Protein AF-A0A426Z630-F1 (afdb_monomer)

Mean predicted aligned error: 3.77 Å

Secondary structure (DSSP, 8-state):
-TTTTPPEEE---STTHHHHHHHHHHTTSEEE----STT----HHHHHHHHHHHHSGGGHHHHHHHHHHHHHHHHHHSTTSHHHHHHHHHHHHHHHHH--

Radius of gyration: 18.4 Å; Cα contacts (8 Å, |Δi|>4): 115; chains: 1; bounding box: 32×31×56 Å

Nearest PDB structures (foldseek):
  8hjh-assembly1_A  TM=7.366E-01  e=1.243E-02  Siraitia grosvenorii
  8hjl-assembly1_B  TM=7.336E-01  e=1.324E-02  Siraitia grosvenorii
  8hjl-assembly1_A  TM=7.354E-01  e=1.602E-02  Siraitia grosvenorii
  8hjp-assembly2_A  TM=7.327E-01  e=2.202E-02  Siraitia grosvenorii
  8hjp-assembly1_B  TM=7.312E-01  e=2.500E-02  Siraitia grosvenorii

Organism: Ensete ventricosum (NCBI:txid4639)

Solvent-accessible surface area (backbone atoms only — not comparable to full-atom values): 5341 Å² total; per-residue (Å²): 83,58,64,76,19,45,51,42,80,30,67,29,63,56,89,65,35,57,61,51,36,49,50,34,37,77,70,41,26,30,43,66,68,39,92,35,33,96,85,49,73,60,56,68,68,60,45,53,49,54,52,52,39,53,75,38,76,84,18,43,68,31,38,53,46,11,35,53,45,7,53,53,45,46,55,25,58,37,90,88,12,61,58,34,47,56,48,52,51,51,51,53,55,54,50,56,64,74,76,107

Structure (mmCIF, N/CA/C/O backbone):
data_AF-A0A426Z630-F1
#
_entry.id   AF-A0A426Z630-F1
#
loop_
_atom_site.group_PDB
_atom_site.id
_atom_site.type_symbol
_atom_site.label_atom_id
_atom_site.label_alt_id
_atom_site.label_comp_id
_atom_site.label_asym_id
_atom_site.label_entity_id
_atom_site.label_seq_id
_atom_site.pdbx_PDB_ins_code
_atom_site.Cartn_x
_atom_site.Cartn_y
_atom_site.Cartn_z
_atom_site.occupancy
_atom_site.B_iso_or_equiv
_atom_site.auth_seq_id
_atom_site.auth_comp_id
_atom_site.auth_asym_id
_atom_site.auth_atom_id
_atom_site.pdbx_PDB_model_num
ATOM 1 N N . ALA A 1 1 ? -6.567 -0.487 -1.478 1.00 90.75 1 ALA A N 1
ATOM 2 C CA . ALA A 1 1 ? -5.352 -1.266 -1.797 1.00 90.75 1 ALA A CA 1
ATOM 3 C C . ALA A 1 1 ? -4.917 -2.134 -0.620 1.00 90.75 1 ALA A C 1
ATOM 5 O O . ALA A 1 1 ? -4.990 -3.344 -0.769 1.00 90.75 1 ALA A O 1
ATOM 6 N N . ALA A 1 2 ? -4.572 -1.549 0.539 1.00 94.12 2 ALA A N 1
ATOM 7 C CA . ALA A 1 2 ? -4.128 -2.288 1.731 1.00 94.12 2 ALA A CA 1
ATOM 8 C C . ALA A 1 2 ? -5.079 -3.430 2.137 1.00 94.12 2 ALA A C 1
ATOM 10 O O . ALA A 1 2 ? -4.695 -4.582 2.009 1.00 94.12 2 ALA A O 1
ATOM 11 N N . ALA A 1 3 ? -6.340 -3.139 2.487 1.00 96.19 3 ALA A N 1
ATOM 12 C CA . ALA A 1 3 ? -7.323 -4.170 2.859 1.00 96.19 3 ALA A CA 1
ATOM 13 C C . ALA A 1 3 ? -7.574 -5.220 1.758 1.00 96.19 3 ALA A C 1
ATOM 15 O O . ALA A 1 3 ? -7.757 -6.395 2.042 1.00 96.19 3 ALA A O 1
ATOM 16 N N . ALA A 1 4 ? -7.528 -4.806 0.488 1.00 97.69 4 ALA A N 1
ATOM 17 C CA . ALA A 1 4 ? -7.708 -5.700 -0.658 1.00 97.69 4 ALA A CA 1
ATOM 18 C C . ALA A 1 4 ? -6.451 -6.527 -0.999 1.00 97.69 4 ALA A C 1
ATOM 20 O O . ALA A 1 4 ? -6.488 -7.341 -1.916 1.00 97.69 4 ALA A O 1
ATOM 21 N N . GLY A 1 5 ? -5.327 -6.295 -0.317 1.00 98.00 5 GLY A N 1
ATOM 22 C CA . GLY A 1 5 ? -4.078 -7.009 -0.553 1.00 98.00 5 GLY A CA 1
ATOM 23 C C . GLY A 1 5 ? -3.396 -6.697 -1.891 1.00 98.00 5 GLY A C 1
ATOM 24 O O . GLY A 1 5 ? -2.719 -7.555 -2.455 1.00 98.00 5 GLY A O 1
ATOM 25 N N . VAL A 1 6 ? -3.591 -5.489 -2.429 1.00 98.25 6 VAL A N 1
ATOM 26 C CA . VAL A 1 6 ? -3.110 -5.100 -3.768 1.00 98.25 6 VAL A CA 1
ATOM 27 C C . VAL A 1 6 ? -1.876 -4.209 -3.669 1.00 98.25 6 VAL A C 1
ATOM 29 O O . VAL A 1 6 ? -1.900 -3.191 -2.975 1.00 98.25 6 VAL A O 1
ATOM 32 N N . ALA A 1 7 ? -0.817 -4.575 -4.397 1.00 97.88 7 ALA A N 1
ATOM 33 C CA . ALA A 1 7 ? 0.397 -3.772 -4.496 1.00 97.88 7 ALA A CA 1
ATOM 34 C C . ALA A 1 7 ? 0.160 -2.472 -5.287 1.00 97.88 7 ALA A C 1
ATOM 36 O O . ALA A 1 7 ? -0.614 -2.455 -6.244 1.00 97.88 7 ALA A O 1
ATOM 37 N N . LEU A 1 8 ? 0.838 -1.389 -4.902 1.00 97.62 8 LEU A N 1
ATOM 38 C CA . LEU A 1 8 ? 0.620 -0.050 -5.461 1.00 97.62 8 LEU A CA 1
ATOM 39 C C . LEU A 1 8 ? 1.701 0.376 -6.464 1.00 97.62 8 LEU A C 1
ATOM 41 O O . LEU A 1 8 ? 2.893 0.176 -6.239 1.00 97.62 8 LEU A O 1
ATOM 45 N N . LEU A 1 9 ? 1.272 1.048 -7.533 1.00 97.06 9 LEU A N 1
ATOM 46 C CA . LEU A 1 9 ? 2.116 1.914 -8.357 1.00 97.06 9 LEU A CA 1
ATOM 47 C C . LEU A 1 9 ? 1.853 3.356 -7.915 1.00 97.06 9 LEU A C 1
ATOM 49 O O . LEU A 1 9 ? 0.781 3.901 -8.168 1.00 97.06 9 LEU A O 1
ATOM 53 N N . ALA A 1 10 ? 2.790 3.946 -7.185 1.00 96.06 10 ALA A N 1
ATOM 54 C CA . ALA A 1 10 ? 2.654 5.267 -6.597 1.00 96.06 10 ALA A CA 1
ATOM 55 C C . ALA A 1 10 ? 3.124 6.355 -7.570 1.00 96.06 10 ALA A C 1
ATOM 57 O O . ALA A 1 10 ? 4.286 6.386 -7.982 1.00 96.06 10 ALA A O 1
ATOM 58 N N . TRP A 1 11 ? 2.214 7.274 -7.884 1.00 95.69 11 TRP A N 1
ATOM 59 C CA . TRP A 1 11 ? 2.462 8.498 -8.641 1.00 95.69 11 TRP A CA 1
ATOM 60 C C . TRP A 1 11 ? 1.846 9.671 -7.858 1.00 95.69 11 TRP A C 1
ATOM 62 O O . TRP A 1 11 ? 0.642 9.908 -7.956 1.00 95.69 11 TRP A O 1
ATOM 72 N N . PRO A 1 12 ? 2.626 10.349 -6.996 1.00 95.31 12 PRO A N 1
ATOM 73 C CA . PRO A 1 12 ? 2.101 11.393 -6.117 1.00 95.31 12 PRO A CA 1
ATOM 74 C C . PRO A 1 12 ? 1.838 12.703 -6.875 1.00 95.31 12 PRO A C 1
ATOM 76 O O . PRO A 1 12 ? 2.575 13.057 -7.789 1.00 95.31 12 PRO A O 1
ATOM 79 N N . MET A 1 13 ? 0.812 13.456 -6.474 1.00 94.44 13 MET A N 1
ATOM 80 C CA . MET A 1 13 ? 0.439 14.736 -7.096 1.00 94.44 13 MET A CA 1
ATOM 81 C C . MET A 1 13 ? 0.570 15.936 -6.151 1.00 94.44 13 MET A C 1
ATOM 83 O O . MET A 1 13 ? 0.831 17.046 -6.609 1.00 94.44 13 MET A O 1
ATOM 87 N N . GLY A 1 14 ? 0.393 15.741 -4.842 1.00 92.38 14 GLY A N 1
ATOM 88 C CA . GLY A 1 14 ? 0.368 16.834 -3.868 1.00 92.38 14 GLY A CA 1
ATOM 89 C C . GLY A 1 14 ? 0.220 16.362 -2.423 1.00 92.38 14 GLY A C 1
ATOM 90 O O . GLY A 1 14 ? 0.087 15.168 -2.166 1.00 92.38 14 GLY A O 1
ATOM 91 N N . ALA A 1 15 ? 0.198 17.319 -1.493 1.00 94.62 15 ALA A N 1
ATOM 92 C CA . ALA A 1 15 ? 0.000 17.083 -0.061 1.00 94.62 15 ALA A CA 1
ATOM 93 C C . ALA A 1 15 ? 0.972 16.028 0.514 1.00 94.62 15 ALA A C 1
ATOM 95 O O . ALA A 1 15 ? 2.162 16.027 0.204 1.00 94.62 15 ALA A O 1
ATOM 96 N N . ASP A 1 16 ? 0.468 15.132 1.354 1.00 96.94 16 ASP A N 1
ATOM 97 C CA . ASP A 1 16 ? 1.199 14.047 2.002 1.00 96.94 16 ASP A CA 1
ATOM 98 C C . ASP A 1 16 ? 1.479 12.853 1.071 1.00 96.94 16 ASP A C 1
ATOM 100 O O . ASP A 1 16 ? 2.135 11.893 1.473 1.00 96.94 16 ASP A O 1
ATOM 104 N N . GLN A 1 17 ? 1.037 12.896 -0.193 1.00 96.56 17 GLN A N 1
ATOM 105 C CA . GLN A 1 17 ? 1.185 11.768 -1.118 1.00 96.56 17 GLN A CA 1
ATOM 106 C C . GLN A 1 17 ? 2.648 11.411 -1.396 1.00 96.56 17 GLN A C 1
ATOM 108 O O . GLN A 1 17 ? 2.939 10.246 -1.650 1.00 96.56 17 GLN A O 1
ATOM 113 N N . PHE A 1 18 ? 3.570 12.375 -1.328 1.00 96.12 18 PHE A N 1
ATOM 114 C CA . PHE A 1 18 ? 5.006 12.115 -1.477 1.00 96.12 18 PHE A CA 1
ATOM 115 C C . PHE A 1 18 ? 5.538 11.253 -0.327 1.00 96.12 18 PHE A C 1
ATOM 117 O O . PHE A 1 18 ? 6.194 10.238 -0.563 1.00 96.12 18 PHE A O 1
ATOM 124 N N . THR A 1 19 ? 5.169 11.595 0.908 1.00 97.75 19 THR A N 1
ATOM 125 C CA . THR A 1 19 ? 5.488 10.803 2.102 1.00 97.75 19 THR A CA 1
ATOM 126 C C . THR A 1 19 ? 4.818 9.432 2.044 1.00 97.75 19 THR A C 1
ATOM 128 O O . THR A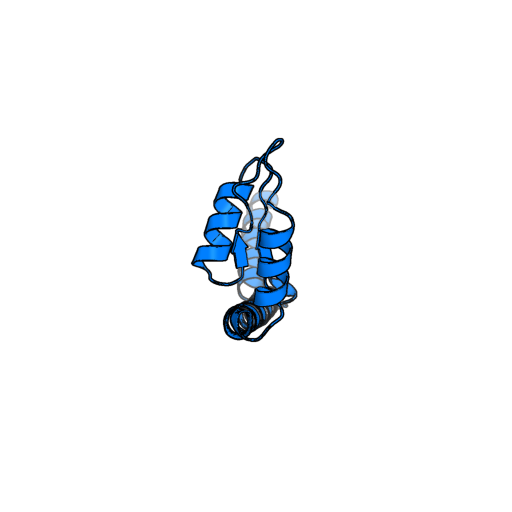 1 19 ? 5.456 8.416 2.304 1.00 97.75 19 THR A O 1
ATOM 131 N N . ASN A 1 20 ? 3.553 9.370 1.622 1.00 97.44 20 ASN A N 1
ATOM 132 C CA . ASN A 1 20 ? 2.835 8.103 1.478 1.00 97.44 20 ASN A CA 1
ATOM 133 C C . ASN A 1 20 ? 3.469 7.208 0.399 1.00 97.44 20 ASN A C 1
ATOM 135 O O . ASN A 1 20 ? 3.562 5.996 0.588 1.00 97.44 20 ASN A O 1
ATOM 139 N N . ALA A 1 21 ? 3.948 7.786 -0.709 1.00 97.44 21 ALA A N 1
ATOM 140 C CA . ALA A 1 21 ? 4.671 7.063 -1.755 1.00 97.44 21 ALA A CA 1
ATOM 141 C C . ALA A 1 21 ? 5.981 6.462 -1.223 1.00 97.44 21 ALA A C 1
ATOM 143 O O . ALA A 1 21 ? 6.294 5.312 -1.528 1.00 97.44 21 ALA A O 1
ATOM 144 N N . GLN A 1 22 ? 6.715 7.203 -0.390 1.00 97.56 22 GLN A N 1
ATOM 145 C CA . GLN A 1 22 ? 7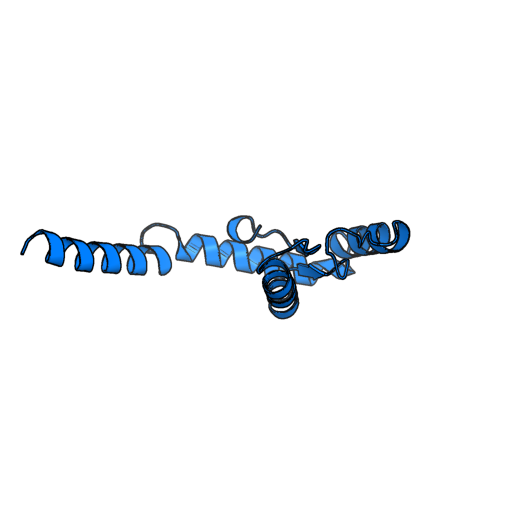.895 6.680 0.294 1.00 97.56 22 GLN A CA 1
ATOM 146 C C . GLN A 1 22 ? 7.524 5.533 1.247 1.00 97.56 22 GLN A C 1
ATOM 148 O O . GLN A 1 22 ? 8.115 4.457 1.167 1.00 97.56 22 GLN A O 1
ATOM 153 N N . LEU A 1 23 ? 6.484 5.708 2.067 1.00 97.81 23 LEU A N 1
ATOM 154 C CA . LEU A 1 23 ? 6.037 4.695 3.024 1.00 97.81 23 LEU A CA 1
ATOM 155 C C . LEU A 1 23 ? 5.663 3.365 2.349 1.00 97.81 23 LEU A C 1
ATOM 157 O O . LEU A 1 23 ? 6.035 2.299 2.837 1.00 97.81 23 LEU A O 1
ATOM 161 N N . VAL A 1 24 ? 4.951 3.390 1.216 1.00 97.31 24 VAL A N 1
ATOM 162 C CA . VAL A 1 24 ? 4.574 2.146 0.512 1.00 97.31 24 VAL A CA 1
ATOM 163 C C . VAL A 1 24 ? 5.773 1.436 -0.125 1.00 97.31 24 VAL A C 1
ATOM 165 O O . VAL A 1 24 ? 5.765 0.204 -0.218 1.00 97.31 24 VAL A O 1
ATOM 168 N N . VAL A 1 25 ? 6.801 2.188 -0.537 1.00 97.38 25 VAL A N 1
ATOM 169 C CA . VAL A 1 25 ? 8.070 1.645 -1.048 1.00 97.38 25 VAL A CA 1
ATOM 170 C C . VAL A 1 25 ? 8.870 1.009 0.089 1.00 97.38 25 VAL A C 1
ATOM 172 O O . VAL A 1 25 ? 9.288 -0.142 -0.029 1.00 97.38 25 VAL A O 1
ATOM 175 N N . GLU A 1 26 ? 9.017 1.703 1.218 1.00 97.94 26 GLU A N 1
ATOM 176 C CA . GLU A 1 26 ? 9.718 1.204 2.411 1.00 97.94 26 GLU A CA 1
ATOM 177 C C . GLU A 1 26 ? 9.034 -0.034 3.001 1.00 97.94 26 GLU A C 1
ATOM 179 O O . GLU A 1 26 ? 9.680 -1.032 3.327 1.00 97.94 26 GLU A O 1
ATOM 184 N N . ALA A 1 27 ? 7.701 -0.031 3.047 1.00 96.81 27 ALA A N 1
ATOM 185 C CA . ALA A 1 27 ? 6.909 -1.194 3.427 1.00 96.81 27 ALA A CA 1
ATOM 186 C C . ALA A 1 27 ? 6.918 -2.311 2.365 1.00 96.81 27 ALA A C 1
ATOM 188 O O . ALA A 1 27 ? 6.329 -3.366 2.598 1.00 96.81 27 ALA A O 1
ATOM 189 N N . SER A 1 28 ? 7.564 -2.097 1.214 1.00 97.25 28 SER A N 1
ATOM 190 C CA . SER A 1 28 ? 7.673 -3.012 0.069 1.00 97.25 28 SER A CA 1
ATOM 191 C C . SER A 1 28 ? 6.328 -3.592 -0.389 1.00 97.25 28 SER A C 1
ATOM 193 O O . SER A 1 28 ? 6.234 -4.754 -0.783 1.00 97.25 28 SER A O 1
ATOM 195 N N . VAL A 1 29 ? 5.279 -2.768 -0.339 1.00 98.06 29 VAL A N 1
ATOM 196 C CA . VAL A 1 29 ? 3.934 -3.064 -0.869 1.00 98.06 29 VAL A CA 1
ATOM 197 C C . VAL A 1 29 ? 3.604 -2.209 -2.093 1.00 98.06 29 VAL A C 1
ATOM 199 O O . VAL A 1 29 ? 2.521 -2.317 -2.661 1.00 98.06 29 VAL A O 1
ATOM 202 N N . GLY A 1 30 ? 4.538 -1.374 -2.541 1.00 97.38 30 GLY A N 1
ATOM 203 C CA . GLY A 1 30 ? 4.403 -0.576 -3.749 1.00 97.38 30 GLY A CA 1
ATOM 204 C C . GLY A 1 30 ? 5.747 -0.205 -4.363 1.00 97.38 30 GLY A C 1
ATOM 205 O O . GLY A 1 30 ? 6.804 -0.516 -3.816 1.00 97.38 30 GLY A O 1
ATOM 206 N N . VAL A 1 31 ? 5.689 0.446 -5.520 1.00 96.94 31 VAL A N 1
ATOM 207 C CA . VAL A 1 31 ? 6.814 1.155 -6.147 1.00 96.94 31 VAL A CA 1
ATOM 208 C C . VAL A 1 31 ? 6.388 2.545 -6.543 1.00 96.94 31 VAL A C 1
ATOM 210 O O . VAL A 1 31 ? 5.240 2.750 -6.924 1.00 96.94 31 VAL A O 1
ATOM 213 N N . ARG A 1 32 ? 7.324 3.487 -6.505 1.00 95.31 32 ARG A N 1
ATOM 214 C CA . ARG A 1 32 ? 7.135 4.809 -7.086 1.00 95.31 32 ARG A CA 1
ATOM 215 C C . ARG A 1 32 ? 7.484 4.750 -8.572 1.00 95.31 32 ARG A C 1
ATOM 217 O O . ARG A 1 32 ? 8.567 4.293 -8.916 1.00 95.31 32 ARG A O 1
ATOM 224 N N . VAL A 1 33 ? 6.559 5.177 -9.429 1.00 94.62 33 VAL A N 1
ATOM 225 C CA . VAL A 1 33 ? 6.729 5.156 -10.899 1.00 94.62 33 VAL A CA 1
ATOM 226 C C . VAL A 1 33 ? 7.142 6.509 -11.475 1.00 94.62 33 VAL A C 1
ATOM 228 O O . VAL A 1 33 ? 7.479 6.597 -12.647 1.00 94.62 33 VAL A O 1
ATOM 231 N N . CYS A 1 34 ? 7.080 7.572 -10.672 1.00 91.19 34 CYS A N 1
ATOM 232 C CA . CYS A 1 34 ? 7.402 8.933 -11.085 1.00 91.19 34 CYS A CA 1
ATOM 233 C C . CYS A 1 34 ? 7.697 9.808 -9.858 1.00 91.19 34 CYS A C 1
ATOM 235 O O . CYS A 1 34 ? 7.143 9.572 -8.777 1.00 91.19 34 CYS A O 1
ATOM 237 N N . GLU A 1 35 ? 8.500 10.862 -10.032 1.00 89.00 35 GLU A N 1
ATOM 238 C CA . GLU A 1 35 ? 8.633 11.903 -9.010 1.00 89.00 35 GLU A CA 1
ATOM 239 C C . GLU A 1 35 ? 7.286 12.588 -8.731 1.00 89.00 35 GLU A C 1
ATOM 241 O O . GLU A 1 35 ? 6.951 12.834 -7.573 1.00 89.00 35 GLU A O 1
ATOM 246 N N . GLY A 1 36 ? 6.450 12.776 -9.752 1.00 90.19 36 GLY A N 1
ATOM 247 C CA . GLY A 1 36 ? 5.096 13.284 -9.580 1.00 90.19 36 GLY A CA 1
ATOM 248 C C . GLY A 1 36 ? 5.013 14.806 -9.426 1.00 90.19 36 GLY A C 1
ATOM 249 O O . GLY A 1 36 ? 5.984 15.533 -9.631 1.00 90.19 36 GLY A O 1
ATOM 250 N N . GLY A 1 37 ? 3.816 15.303 -9.119 1.00 89.12 37 GLY A N 1
ATOM 251 C CA . GLY A 1 37 ? 3.474 16.726 -9.180 1.00 89.12 37 GLY A CA 1
ATOM 252 C C . GLY A 1 37 ? 2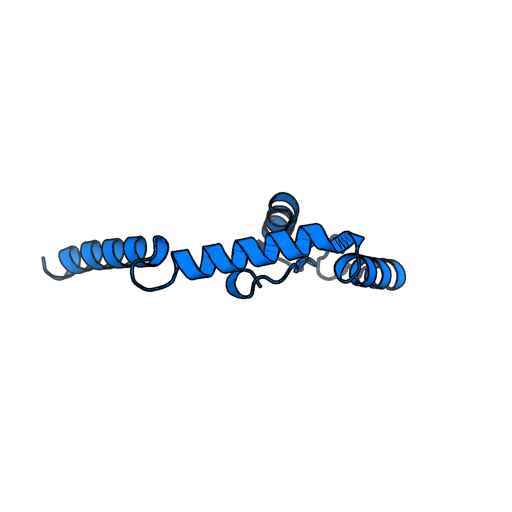.772 17.135 -10.487 1.00 89.12 37 GLY A C 1
ATOM 253 O O . GLY A 1 37 ? 2.646 16.336 -11.413 1.00 89.12 37 GLY A O 1
ATOM 254 N N . PRO A 1 38 ? 2.290 18.388 -10.584 1.00 80.94 38 PRO A N 1
ATOM 255 C CA . PRO A 1 38 ? 1.351 18.821 -11.627 1.00 80.94 38 PRO A CA 1
ATOM 256 C C . PRO A 1 38 ? 1.931 18.835 -13.048 1.00 80.94 38 PRO A C 1
ATOM 258 O O . PRO A 1 38 ? 1.177 18.823 -14.015 1.00 80.94 38 PRO A O 1
ATOM 261 N N . SER A 1 39 ? 3.256 18.876 -13.179 1.00 82.12 39 SER A N 1
ATOM 262 C CA . SER A 1 39 ? 3.971 18.915 -14.458 1.00 82.12 39 SER A CA 1
ATOM 263 C C . SER A 1 39 ? 4.774 17.646 -14.747 1.00 82.12 39 SER A C 1
ATOM 265 O O . SER A 1 39 ? 5.401 17.558 -15.800 1.00 82.12 39 SER A O 1
ATOM 267 N N . SER A 1 40 ? 4.789 16.678 -13.827 1.00 84.69 40 SER A N 1
ATOM 268 C CA . SER A 1 40 ? 5.590 15.466 -13.972 1.00 84.69 40 SER A CA 1
ATOM 269 C C . SER A 1 40 ? 4.723 14.332 -14.500 1.00 84.69 40 SER A C 1
ATOM 271 O O . SER A 1 40 ? 3.848 13.813 -13.803 1.00 84.69 40 SER A O 1
ATOM 273 N N . VAL A 1 41 ? 4.976 13.969 -15.754 1.00 86.38 41 VAL A N 1
ATOM 274 C CA . VAL A 1 41 ? 4.414 12.793 -16.414 1.00 86.38 41 VAL A CA 1
ATOM 275 C C . VAL A 1 41 ? 5.575 11.823 -16.641 1.00 86.38 41 VAL A C 1
ATOM 277 O O . VAL A 1 41 ? 6.587 12.253 -17.198 1.00 86.38 41 VAL A O 1
ATOM 280 N N . PRO A 1 42 ? 5.485 10.561 -16.182 1.00 87.38 42 PRO A N 1
ATOM 281 C CA . PRO A 1 42 ? 6.520 9.575 -16.441 1.00 87.38 42 PRO A CA 1
ATOM 282 C C . PRO A 1 42 ? 6.618 9.306 -17.937 1.00 87.38 42 PRO A C 1
ATOM 284 O O . PRO A 1 42 ? 5.625 9.398 -18.667 1.00 87.38 42 PRO A O 1
ATOM 287 N N . ASP A 1 43 ? 7.815 8.940 -18.375 1.00 91.62 43 ASP A N 1
ATOM 288 C CA . ASP A 1 43 ? 8.003 8.440 -19.725 1.00 91.62 43 ASP A CA 1
ATOM 289 C C . ASP A 1 43 ? 7.083 7.216 -19.962 1.00 91.62 43 ASP A C 1
ATOM 291 O O . ASP A 1 43 ? 6.999 6.333 -19.097 1.00 91.62 43 ASP A O 1
ATOM 295 N N . PRO A 1 44 ? 6.337 7.155 -21.083 1.00 94.81 44 PRO A N 1
ATOM 296 C CA . PRO A 1 44 ? 5.396 6.067 -21.333 1.00 94.81 44 PRO A CA 1
ATOM 297 C C . PRO A 1 44 ? 6.042 4.678 -21.373 1.00 94.81 44 PRO A C 1
ATOM 299 O O . PRO A 1 44 ? 5.415 3.718 -20.918 1.00 94.81 44 PRO A O 1
ATOM 302 N N . ASP A 1 45 ? 7.272 4.561 -21.879 1.00 96.06 45 ASP A N 1
ATOM 303 C CA . ASP A 1 45 ? 7.978 3.283 -21.968 1.00 96.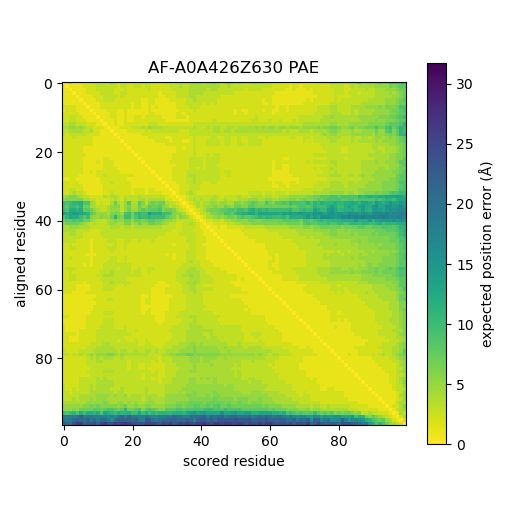06 45 ASP A CA 1
ATOM 304 C C . ASP A 1 45 ? 8.466 2.846 -20.579 1.00 96.06 45 ASP A C 1
ATOM 306 O O . ASP A 1 45 ? 8.324 1.676 -20.205 1.00 96.06 45 ASP A O 1
ATOM 310 N N . GLU A 1 46 ? 8.957 3.787 -19.765 1.00 93.06 46 GLU A N 1
ATOM 311 C CA . GLU A 1 46 ? 9.288 3.534 -18.355 1.00 93.06 46 GLU A CA 1
ATOM 312 C C . GLU A 1 46 ? 8.057 3.097 -17.551 1.00 93.06 46 GLU A C 1
ATOM 314 O O . GLU A 1 46 ? 8.115 2.119 -16.796 1.00 93.06 46 GLU A O 1
ATOM 319 N N . LEU A 1 47 ? 6.916 3.765 -17.746 1.00 95.38 47 LEU A N 1
ATOM 320 C CA . LEU A 1 47 ? 5.664 3.407 -17.085 1.00 95.38 47 LEU A CA 1
ATOM 321 C C . LEU A 1 47 ? 5.179 2.019 -17.520 1.00 95.38 47 LEU A C 1
ATOM 323 O O . LEU A 1 47 ? 4.816 1.201 -16.671 1.00 95.38 47 LEU A O 1
ATOM 327 N N . ALA A 1 48 ? 5.192 1.729 -18.824 1.00 97.25 48 ALA A N 1
ATOM 328 C CA . ALA A 1 48 ? 4.801 0.426 -19.355 1.00 97.25 48 ALA A CA 1
ATOM 329 C C . ALA A 1 48 ? 5.678 -0.694 -18.779 1.00 97.25 48 ALA A C 1
ATOM 331 O O . ALA A 1 48 ? 5.165 -1.736 -18.358 1.00 97.25 48 ALA A O 1
ATOM 332 N N . ARG A 1 49 ? 6.991 -0.457 -18.679 1.00 96.62 49 ARG A N 1
ATOM 333 C CA . ARG A 1 49 ? 7.930 -1.384 -18.048 1.00 96.62 49 ARG A CA 1
ATOM 334 C C . ARG A 1 49 ? 7.624 -1.585 -16.565 1.00 96.62 49 ARG A C 1
ATOM 336 O O . ARG A 1 49 ? 7.544 -2.729 -16.121 1.00 96.62 49 ARG A O 1
ATOM 343 N N . ALA A 1 50 ? 7.397 -0.512 -15.809 1.00 95.75 50 ALA A N 1
ATOM 344 C CA . ALA A 1 50 ? 7.085 -0.605 -14.383 1.00 95.75 50 ALA A CA 1
ATOM 345 C C . ALA A 1 50 ? 5.776 -1.372 -14.123 1.00 95.75 50 ALA A C 1
ATOM 347 O O . ALA A 1 50 ? 5.690 -2.159 -13.171 1.00 95.75 50 ALA A O 1
ATOM 348 N N . VAL A 1 51 ? 4.768 -1.195 -14.986 1.00 97.31 51 VAL A N 1
ATOM 349 C CA . VAL A 1 51 ? 3.528 -1.984 -14.964 1.00 97.31 51 VAL A CA 1
ATOM 350 C C . VAL A 1 51 ? 3.829 -3.456 -15.246 1.00 97.31 51 VAL A C 1
ATOM 352 O O . VAL A 1 51 ? 3.441 -4.309 -14.446 1.00 97.31 51 VAL A O 1
ATOM 355 N N . ALA A 1 52 ? 4.552 -3.759 -16.330 1.00 98.12 52 ALA A N 1
ATOM 356 C CA . ALA A 1 52 ? 4.890 -5.125 -16.731 1.00 98.12 52 ALA A CA 1
ATOM 357 C C . ALA A 1 52 ? 5.678 -5.876 -15.643 1.00 98.12 52 ALA A C 1
ATOM 359 O O . ALA A 1 52 ? 5.329 -7.002 -15.288 1.00 98.12 52 ALA A O 1
ATOM 360 N N . GLU A 1 53 ? 6.690 -5.242 -15.049 1.00 97.44 53 GLU A N 1
ATOM 361 C CA . GLU A 1 53 ? 7.466 -5.810 -13.943 1.00 97.44 53 GLU A CA 1
ATOM 362 C C . GLU A 1 53 ? 6.588 -6.052 -12.707 1.00 97.44 53 GLU A C 1
ATOM 364 O O . GLU A 1 53 ? 6.693 -7.097 -12.062 1.00 97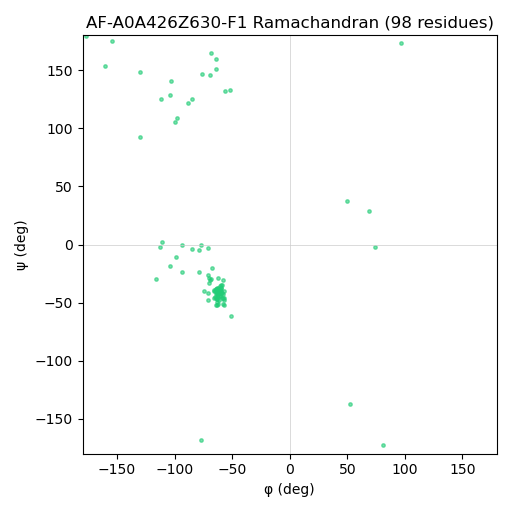.44 53 GLU A O 1
ATOM 369 N N . SER A 1 54 ? 5.673 -5.128 -12.401 1.00 96.69 54 SER A N 1
ATOM 370 C CA . SER A 1 54 ? 4.812 -5.212 -11.215 1.00 96.69 54 SER A CA 1
ATOM 371 C C . SER A 1 54 ? 3.737 -6.293 -11.303 1.00 96.69 54 SER A C 1
ATOM 373 O O . SER A 1 54 ? 3.322 -6.809 -10.262 1.00 96.69 54 SER A O 1
ATOM 375 N N . VAL A 1 55 ? 3.301 -6.668 -12.509 1.00 96.81 55 VAL A N 1
ATOM 376 C CA . VAL A 1 55 ? 2.375 -7.796 -12.732 1.00 96.81 55 VAL A CA 1
ATOM 377 C C . VAL A 1 55 ? 3.100 -9.110 -13.037 1.00 96.81 55 VAL A C 1
ATOM 379 O O . VAL A 1 55 ? 2.560 -10.179 -12.761 1.00 96.81 55 VAL A O 1
ATOM 382 N N . GLY A 1 56 ? 4.333 -9.041 -13.542 1.00 98.00 56 GLY A N 1
ATOM 383 C CA . GLY A 1 56 ? 5.177 -10.193 -13.843 1.00 98.00 56 GLY A CA 1
ATOM 384 C C . GLY A 1 56 ? 5.832 -10.824 -12.613 1.00 98.00 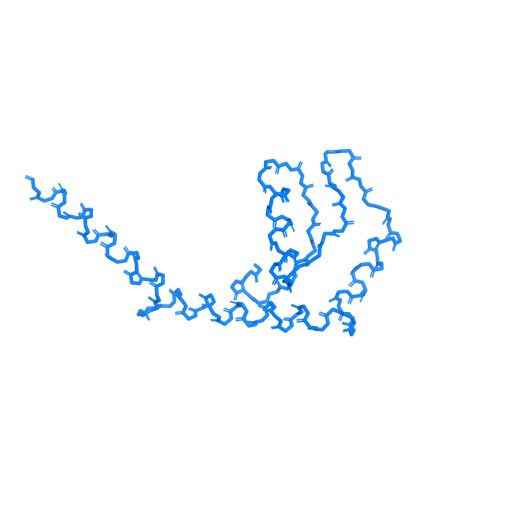56 GLY A C 1
ATOM 385 O O . GLY A 1 56 ? 5.490 -10.527 -11.462 1.00 98.00 56 GLY A O 1
ATOM 386 N N . GLU A 1 57 ? 6.795 -11.708 -12.867 1.00 98.25 57 GLU A N 1
ATOM 387 C CA . GLU A 1 57 ? 7.582 -12.373 -11.821 1.00 98.25 57 GLU A CA 1
ATOM 388 C C . GLU A 1 57 ? 8.390 -11.400 -10.939 1.00 98.25 57 GLU A C 1
ATOM 390 O O . GLU A 1 57 ? 8.356 -11.572 -9.721 1.00 98.25 57 GLU A O 1
ATOM 395 N N . PRO A 1 58 ? 9.013 -10.319 -11.465 1.00 97.81 58 PRO A N 1
ATOM 396 C CA . PRO A 1 58 ? 9.747 -9.363 -10.625 1.00 97.81 58 PRO A CA 1
ATOM 397 C C . PRO A 1 58 ? 8.893 -8.719 -9.520 1.00 97.81 58 PRO A C 1
ATOM 399 O O . PRO A 1 58 ? 9.388 -8.394 -8.444 1.00 97.81 58 PRO A O 1
ATOM 402 N N . GLY A 1 59 ? 7.591 -8.546 -9.760 1.00 97.75 59 GLY A N 1
ATOM 403 C CA . GLY A 1 59 ? 6.642 -8.000 -8.793 1.00 97.75 59 GLY A CA 1
ATOM 404 C C . GLY A 1 59 ? 6.059 -9.025 -7.818 1.00 97.75 59 GLY A C 1
ATOM 405 O O . GLY A 1 59 ? 5.281 -8.634 -6.945 1.00 97.75 59 GLY A O 1
ATOM 406 N N . ARG A 1 60 ? 6.381 -10.322 -7.945 1.00 98.31 60 ARG A N 1
ATOM 407 C CA . ARG A 1 60 ? 5.739 -11.401 -7.177 1.00 98.31 60 ARG A CA 1
ATOM 408 C C . ARG A 1 60 ? 5.864 -11.191 -5.671 1.00 98.31 60 ARG A C 1
ATOM 410 O O . ARG A 1 60 ? 4.849 -11.190 -4.982 1.00 98.31 60 ARG A O 1
ATOM 417 N N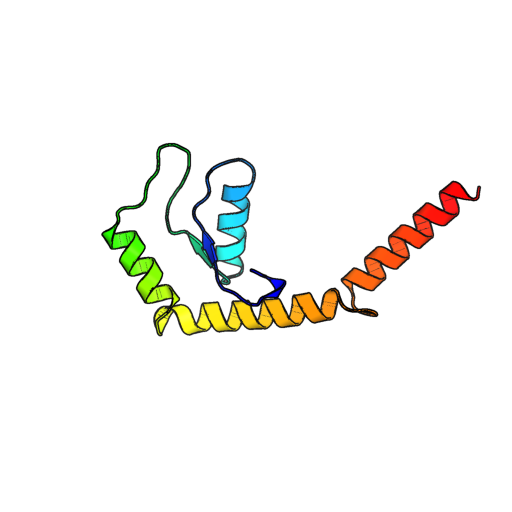 . GLU A 1 61 ? 7.074 -10.960 -5.167 1.00 98.19 61 GLU A N 1
ATOM 418 C CA . GLU A 1 61 ? 7.313 -10.767 -3.728 1.00 98.19 61 GLU A CA 1
ATOM 419 C C . GLU A 1 61 ? 6.536 -9.572 -3.168 1.00 98.19 61 GLU A C 1
ATOM 421 O O . GLU A 1 61 ? 5.925 -9.659 -2.102 1.00 98.19 61 GLU A O 1
ATOM 426 N N . ARG A 1 62 ? 6.473 -8.472 -3.927 1.00 98.06 62 ARG A N 1
ATOM 427 C CA . ARG A 1 62 ? 5.698 -7.281 -3.562 1.00 98.06 62 ARG A CA 1
ATOM 428 C C . ARG A 1 62 ? 4.203 -7.581 -3.490 1.00 98.06 62 ARG A C 1
ATOM 430 O O . ARG A 1 62 ? 3.534 -7.129 -2.564 1.00 98.06 62 ARG A O 1
ATOM 437 N N . ARG A 1 63 ? 3.670 -8.351 -4.446 1.00 98.25 63 ARG A N 1
ATOM 438 C CA . ARG A 1 63 ? 2.261 -8.773 -4.435 1.00 98.25 63 ARG A CA 1
ATOM 439 C C . ARG A 1 63 ? 1.961 -9.706 -3.264 1.00 98.25 63 ARG A C 1
ATOM 441 O O . ARG A 1 63 ? 0.928 -9.533 -2.630 1.00 98.25 63 ARG A O 1
ATOM 448 N N . GLU A 1 64 ? 2.852 -10.638 -2.932 1.00 98.50 64 GLU A N 1
ATOM 449 C CA . GLU A 1 64 ? 2.684 -11.499 -1.752 1.00 98.50 64 GLU A CA 1
ATOM 450 C C . GLU A 1 64 ? 2.726 -10.696 -0.445 1.00 98.50 64 GLU A C 1
ATOM 452 O O . GLU A 1 64 ? 1.891 -10.897 0.437 1.00 98.50 64 GLU A O 1
ATOM 457 N N . ARG A 1 65 ? 3.618 -9.705 -0.340 1.00 98.31 65 ARG A N 1
ATOM 458 C CA . ARG A 1 65 ? 3.660 -8.813 0.825 1.00 98.31 65 ARG A CA 1
ATOM 459 C C . ARG A 1 65 ? 2.414 -7.935 0.935 1.00 98.31 65 ARG A C 1
ATOM 461 O O . ARG A 1 65 ? 1.899 -7.752 2.037 1.00 98.31 65 ARG A O 1
ATOM 468 N N . ALA A 1 66 ? 1.895 -7.438 -0.188 1.00 98.44 66 ALA A N 1
ATOM 469 C CA . ALA A 1 66 ? 0.629 -6.714 -0.214 1.00 98.44 66 ALA A CA 1
ATOM 470 C C . ALA A 1 66 ? -0.540 -7.609 0.229 1.00 98.44 66 ALA A C 1
ATOM 472 O O . ALA A 1 66 ? -1.317 -7.191 1.083 1.00 98.44 66 ALA A O 1
ATOM 473 N N . LYS A 1 67 ? -0.627 -8.859 -0.252 1.00 98.69 67 LYS A N 1
ATOM 474 C CA . LYS A 1 67 ? -1.636 -9.834 0.205 1.00 98.69 67 LYS A CA 1
ATOM 475 C C . LYS A 1 67 ? -1.564 -10.071 1.712 1.00 98.69 67 LYS A C 1
ATOM 477 O O . LYS A 1 67 ? -2.587 -9.979 2.383 1.00 98.69 67 LYS A O 1
ATOM 482 N N . ALA A 1 68 ? -0.363 -10.302 2.248 1.00 98.50 68 ALA A N 1
ATOM 483 C CA . ALA A 1 68 ? -0.160 -10.488 3.683 1.00 98.50 68 ALA A CA 1
ATOM 484 C C . ALA A 1 68 ? -0.593 -9.253 4.491 1.00 98.50 68 ALA A C 1
ATOM 486 O O . ALA A 1 68 ? -1.191 -9.382 5.559 1.00 98.50 68 ALA A O 1
ATOM 487 N N . MET A 1 69 ? -0.338 -8.046 3.973 1.00 98.31 69 MET A N 1
ATOM 488 C CA . MET A 1 69 ? -0.854 -6.812 4.568 1.00 98.31 69 MET A CA 1
ATOM 489 C C . MET A 1 69 ? -2.388 -6.778 4.561 1.00 98.31 69 MET A C 1
ATOM 491 O O . MET A 1 69 ? -2.968 -6.432 5.583 1.00 98.31 69 MET A O 1
ATOM 495 N N . GLY A 1 70 ? -3.044 -7.196 3.475 1.00 98.44 70 GLY A N 1
ATOM 496 C CA . GLY A 1 70 ? -4.508 -7.279 3.405 1.00 98.44 70 GLY A CA 1
ATOM 497 C C . GLY A 1 70 ? -5.121 -8.238 4.422 1.00 98.44 70 GLY A C 1
ATOM 498 O O . GLY A 1 70 ? -6.101 -7.881 5.080 1.00 98.44 70 GLY A O 1
ATOM 499 N N . THR A 1 71 ? -4.503 -9.403 4.635 1.00 98.56 71 THR A N 1
ATOM 500 C CA . THR A 1 71 ? -4.895 -10.329 5.709 1.00 98.56 71 THR A CA 1
ATOM 501 C C . THR A 1 71 ? -4.813 -9.649 7.075 1.00 98.56 71 THR A C 1
ATOM 503 O O . THR A 1 71 ? -5.812 -9.598 7.786 1.00 98.56 71 THR A O 1
ATOM 506 N N . ARG A 1 72 ? -3.674 -9.022 7.400 1.00 98.25 72 ARG A N 1
ATOM 507 C CA . ARG A 1 72 ? -3.477 -8.326 8.685 1.00 98.25 72 ARG A CA 1
ATOM 508 C C . ARG A 1 72 ? -4.437 -7.153 8.873 1.00 98.25 72 ARG A C 1
ATOM 510 O O . ARG A 1 72 ? -4.926 -6.934 9.975 1.00 98.25 72 ARG A O 1
ATOM 517 N N . THR A 1 73 ? -4.715 -6.389 7.815 1.00 98.06 73 THR A N 1
ATOM 518 C CA . THR A 1 73 ? -5.701 -5.301 7.860 1.00 98.06 73 THR A CA 1
ATOM 519 C C . THR A 1 73 ? -7.096 -5.844 8.146 1.00 98.06 73 THR A C 1
ATOM 521 O O . THR A 1 73 ? -7.813 -5.252 8.946 1.00 98.06 73 THR A O 1
ATOM 524 N N . THR A 1 74 ? -7.471 -6.969 7.535 1.00 98.19 74 THR A N 1
ATOM 525 C CA . THR A 1 74 ? -8.766 -7.611 7.790 1.00 98.19 74 THR A CA 1
ATOM 526 C C . THR A 1 74 ? -8.847 -8.076 9.244 1.00 98.19 74 THR A C 1
ATOM 528 O O . THR A 1 74 ? -9.751 -7.658 9.953 1.00 98.19 74 THR A O 1
ATOM 531 N N . GLU A 1 75 ? -7.854 -8.827 9.728 1.00 98.38 75 GLU A N 1
ATOM 532 C CA . GLU A 1 75 ? -7.796 -9.312 11.118 1.00 98.38 75 GLU A CA 1
ATOM 533 C C . GLU A 1 75 ? -7.850 -8.178 12.153 1.00 98.38 75 GLU A C 1
ATOM 535 O O . GLU A 1 75 ? -8.510 -8.297 13.183 1.00 98.38 75 GLU A O 1
ATOM 540 N N . ALA A 1 76 ? -7.169 -7.060 11.887 1.00 98.56 76 ALA A N 1
ATOM 541 C CA . ALA A 1 76 ? -7.160 -5.914 12.790 1.00 98.56 76 ALA A CA 1
ATOM 542 C C . ALA A 1 76 ? -8.509 -5.178 12.847 1.00 98.56 76 ALA A C 1
ATOM 544 O O . ALA A 1 76 ? -8.816 -4.564 13.868 1.00 98.56 76 ALA A O 1
ATOM 545 N N . THR A 1 77 ? -9.296 -5.209 11.767 1.00 98.12 77 THR A N 1
ATOM 546 C CA . THR A 1 77 ? -10.507 -4.381 11.612 1.00 98.12 77 THR A CA 1
ATOM 547 C C . THR A 1 77 ? -11.817 -5.142 11.801 1.00 98.12 77 THR A C 1
ATOM 549 O O . THR A 1 77 ? -12.837 -4.508 12.063 1.00 98.12 77 THR A O 1
ATOM 552 N N . THR A 1 78 ? -11.816 -6.475 11.703 1.00 97.75 78 THR A N 1
ATOM 553 C CA . THR A 1 78 ? -12.977 -7.310 12.052 1.00 97.75 78 THR A CA 1
ATOM 554 C C . THR A 1 78 ? -13.327 -7.209 13.537 1.00 97.75 78 THR A C 1
ATOM 556 O O . THR A 1 78 ? -12.479 -6.850 14.353 1.00 97.75 78 THR A O 1
ATOM 559 N N . GLU A 1 79 ? -14.564 -7.563 13.900 1.00 98.19 79 GLU A N 1
ATOM 560 C CA . GLU A 1 79 ? -15.019 -7.599 15.296 1.00 98.19 79 GLU A CA 1
ATOM 561 C C . GLU A 1 79 ? -14.064 -8.425 16.174 1.00 98.19 79 GLU A C 1
ATOM 563 O O . GLU A 1 79 ? -13.605 -9.504 15.792 1.00 98.19 79 GLU A O 1
ATOM 568 N N . GLY A 1 80 ? -13.703 -7.879 17.336 1.00 97.94 80 GLY A N 1
ATOM 569 C CA . GLY A 1 80 ? -12.684 -8.447 18.224 1.00 97.94 80 GLY A CA 1
ATOM 570 C C . GLY A 1 80 ? -11.223 -8.286 17.761 1.00 97.94 80 GLY A C 1
ATOM 571 O O . GLY A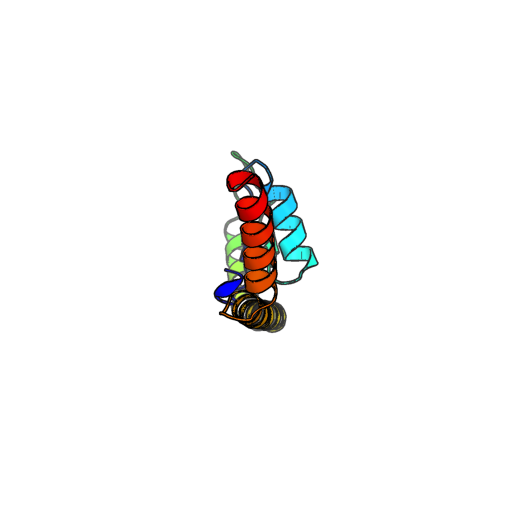 1 80 ? -10.314 -8.677 18.506 1.00 97.94 80 GLY A O 1
ATOM 572 N N . GLY A 1 81 ? -10.978 -7.700 16.586 1.00 98.50 81 GLY A N 1
ATOM 573 C CA . GLY A 1 81 ? -9.659 -7.323 16.071 1.00 98.50 81 GLY A CA 1
ATOM 574 C C . GLY A 1 81 ? -9.021 -6.170 16.851 1.00 98.50 81 GLY A C 1
ATOM 575 O O . GLY A 1 81 ? -9.689 -5.480 17.620 1.00 98.50 81 GLY A O 1
ATOM 576 N N . SER A 1 82 ? -7.712 -5.961 16.679 1.00 98.62 82 SER A N 1
ATOM 577 C CA . SER A 1 82 ? -6.967 -4.968 17.470 1.00 98.62 82 SER A CA 1
ATOM 578 C C . SER A 1 82 ? -7.461 -3.538 17.244 1.00 98.62 82 SER A C 1
ATOM 580 O O . SER A 1 82 ? -7.821 -2.866 18.198 1.00 98.62 82 SER A O 1
ATOM 582 N N . SER A 1 83 ? -7.566 -3.089 15.990 1.00 98.38 83 SER A N 1
ATOM 583 C CA . SER A 1 83 ? -8.035 -1.731 15.682 1.00 98.38 83 SER A CA 1
ATOM 584 C C . SER A 1 83 ? -9.512 -1.533 16.012 1.00 98.38 83 SER A C 1
ATOM 586 O O . SER A 1 83 ? -9.918 -0.425 16.347 1.00 98.38 83 SER A O 1
ATOM 588 N N . HIS A 1 84 ? -10.318 -2.595 15.927 1.00 98.69 84 HIS A N 1
ATOM 589 C CA . HIS A 1 84 ? -11.703 -2.564 16.385 1.00 98.69 84 HIS A CA 1
ATOM 590 C C . HIS A 1 84 ? -11.781 -2.322 17.901 1.00 98.69 84 HIS A C 1
ATOM 592 O O . HIS A 1 84 ? -12.463 -1.396 18.328 1.00 98.69 84 HIS A O 1
ATOM 598 N N . LYS A 1 85 ? -11.021 -3.083 18.698 1.00 98.75 85 LYS A N 1
ATOM 599 C CA . LYS A 1 85 ? -10.947 -2.921 20.160 1.00 98.75 85 LYS A CA 1
ATOM 600 C C . LYS A 1 85 ? -10.433 -1.547 20.579 1.00 98.75 85 LYS A C 1
ATOM 602 O O . LYS A 1 85 ? -11.032 -0.929 21.451 1.00 98.75 85 LYS A O 1
ATOM 607 N N . ASP A 1 86 ? -9.377 -1.053 19.933 1.00 98.69 86 ASP A N 1
ATOM 608 C CA . ASP A 1 86 ? -8.827 0.278 20.221 1.00 98.69 86 ASP A CA 1
ATOM 609 C C . ASP A 1 86 ? -9.884 1.377 19.988 1.00 98.69 86 ASP A C 1
ATOM 611 O O . ASP A 1 86 ? -9.977 2.350 20.740 1.00 98.69 86 ASP A O 1
ATOM 615 N N . LEU A 1 87 ? -10.722 1.217 18.954 1.00 98.56 87 LEU A N 1
ATOM 616 C CA . LEU A 1 87 ? -11.825 2.135 18.681 1.00 98.56 87 LEU A CA 1
ATOM 617 C C . LEU A 1 87 ? -12.953 2.014 19.716 1.00 98.56 87 LEU A C 1
ATOM 619 O O . LEU A 1 87 ? -13.483 3.038 20.146 1.00 98.56 87 LEU A O 1
ATOM 623 N N . GLU A 1 88 ? -13.324 0.797 20.122 1.00 98.50 88 GLU A N 1
ATOM 624 C CA . GLU A 1 88 ? -14.314 0.579 21.187 1.00 98.50 88 GLU A CA 1
ATOM 625 C C . GLU A 1 88 ? -13.870 1.213 22.511 1.00 98.50 88 GLU A C 1
ATOM 627 O O . GLU A 1 88 ? -14.672 1.869 23.178 1.00 98.50 88 GLU A O 1
ATOM 632 N N . GLU A 1 89 ? -12.589 1.081 22.865 1.00 98.44 89 GLU A N 1
ATOM 633 C CA . GLU A 1 89 ? -12.010 1.702 24.057 1.00 98.44 89 GLU A CA 1
ATOM 634 C C . GLU A 1 89 ? -12.114 3.230 23.990 1.00 98.44 89 GLU A C 1
ATOM 636 O O . GLU A 1 89 ? -12.626 3.858 24.920 1.00 98.44 89 GLU A O 1
ATOM 641 N N . LEU A 1 90 ? -11.729 3.831 22.858 1.00 98.00 90 LEU A N 1
ATOM 642 C CA . LEU A 1 90 ? -11.858 5.272 22.643 1.00 98.00 90 LEU A CA 1
ATOM 643 C C . LEU A 1 90 ? -13.309 5.753 22.803 1.00 98.00 90 LEU A C 1
ATOM 645 O O . LEU A 1 90 ? -13.563 6.755 23.475 1.00 98.00 90 LEU A O 1
ATOM 649 N N . VAL A 1 91 ? -14.274 5.050 22.203 1.00 97.81 91 VAL A N 1
ATOM 650 C CA . VAL A 1 91 ? -15.705 5.379 22.333 1.00 97.81 91 VAL A CA 1
ATOM 651 C C . VAL A 1 91 ? -16.166 5.253 23.785 1.00 97.81 91 VAL A C 1
ATOM 653 O O . VAL A 1 91 ? -16.929 6.099 24.263 1.00 97.81 91 VAL A O 1
ATOM 656 N N . GLY A 1 92 ? -15.686 4.235 24.501 1.00 97.56 92 GLY A N 1
ATOM 657 C CA . GLY A 1 92 ? -15.941 4.051 25.925 1.00 97.56 92 GLY A CA 1
ATOM 658 C C . GLY A 1 92 ? -15.470 5.242 26.760 1.00 97.56 92 GLY A C 1
ATOM 659 O O . GLY A 1 92 ? -16.235 5.747 27.583 1.00 97.56 92 GLY A O 1
ATOM 660 N N . GLU A 1 93 ? -14.255 5.739 26.519 1.00 97.38 93 GLU A N 1
ATOM 661 C CA . GLU A 1 93 ? -13.716 6.912 27.220 1.00 97.38 93 GLU A CA 1
ATOM 662 C C . GLU A 1 93 ? -14.505 8.188 26.914 1.00 97.38 93 GLU A C 1
ATOM 664 O O . GLU A 1 93 ? -14.889 8.919 27.827 1.00 97.38 93 GLU A O 1
ATOM 669 N N . LEU A 1 94 ? -14.831 8.433 25.644 1.00 97.38 94 LEU A N 1
ATOM 670 C CA . LEU A 1 94 ? -15.624 9.603 25.258 1.00 97.38 94 LEU A CA 1
ATOM 671 C C . LEU A 1 94 ? -17.036 9.568 25.854 1.00 97.38 94 LEU A C 1
ATOM 673 O O . LEU A 1 94 ? -17.552 10.598 26.286 1.00 97.38 94 LEU A O 1
ATOM 677 N N . SER A 1 95 ? -17.653 8.388 25.931 1.00 96.31 95 SER A N 1
ATOM 678 C CA . SER A 1 95 ? -18.993 8.234 26.505 1.00 96.31 95 SER A CA 1
ATOM 679 C C . SER A 1 95 ? -19.012 8.595 27.992 1.00 96.31 95 SER A C 1
ATOM 681 O O . SER A 1 95 ? -19.936 9.268 28.450 1.00 96.31 95 SER A O 1
ATOM 683 N N . LYS A 1 96 ? -17.964 8.237 28.746 1.00 95.81 96 LYS A N 1
ATOM 684 C CA . LYS A 1 96 ? -17.839 8.617 30.163 1.00 95.81 96 LYS A CA 1
ATOM 685 C C . LYS A 1 96 ? -17.828 10.136 30.346 1.00 95.81 96 LYS A C 1
ATOM 687 O O . LYS A 1 96 ? -18.448 10.620 31.282 1.00 95.81 96 LYS A O 1
ATOM 692 N N . LEU A 1 97 ? -17.197 10.878 29.433 1.00 92.69 97 LEU A N 1
ATOM 693 C CA . LEU A 1 97 ? -17.132 12.345 29.489 1.00 92.69 97 LEU A CA 1
ATOM 694 C C . LEU A 1 97 ? -18.478 13.025 29.217 1.00 92.69 97 LEU A C 1
ATOM 696 O O . LEU A 1 97 ? -18.736 14.087 29.766 1.00 92.69 97 LEU A O 1
ATOM 700 N N . VAL A 1 98 ? -19.324 12.438 28.366 1.00 83.81 98 VAL A N 1
ATOM 701 C CA . VAL A 1 98 ? -20.649 12.996 28.028 1.00 83.81 98 VAL A CA 1
ATOM 702 C C . VAL A 1 98 ? -21.685 12.716 29.121 1.00 83.81 98 VAL A C 1
ATOM 704 O O . VAL A 1 98 ? -22.679 13.430 29.226 1.00 83.81 98 VAL A O 1
ATOM 707 N N . THR A 1 99 ? -21.467 11.673 29.925 1.00 70.25 99 THR A N 1
ATOM 708 C CA . THR A 1 99 ? -22.397 11.266 30.993 1.00 70.25 99 THR A CA 1
ATOM 709 C C . THR A 1 99 ? -22.055 11.864 32.366 1.00 70.25 99 THR A C 1
ATOM 711 O O . THR A 1 99 ? -22.768 11.590 33.333 1.00 70.25 99 THR A O 1
ATOM 714 N N . MET A 1 100 ? -20.977 12.652 32.459 1.00 55.50 100 MET A N 1
ATOM 715 C CA . MET A 1 100 ? -20.640 13.503 33.612 1.00 55.50 100 MET A CA 1
ATOM 716 C C . MET A 1 100 ? -21.292 14.877 33.470 1.00 55.50 100 MET A C 1
ATOM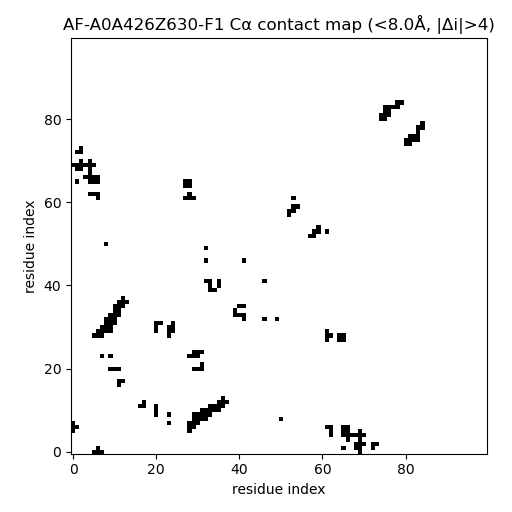 718 O O . MET A 1 100 ? -21.748 15.399 34.511 1.00 55.50 100 MET A O 1
#

pLDDT: mean 95.36, std 6.03, range [55.5, 98.75]

Sequence (100 aa):
AAAAGVALLAWPMGADQFTNAQLVVEASVGVRVCEGGPSSVPDPDELARAVAESVGEPGRERRERAKAMGTRTTEATTEGGSSHKDLEELVGELSKLVTM

Foldseek 3Di:
DQLVLAADAQADADDCSQVVQVVSVVLLLYHHQWPHYDPTDHDPVSNVVRVCCCPDPVVVVSSVSSNVSSVLVCQQCPVVHVVVVVVVVVVVVVVVVVVD